Protein AF-A0A958FP09-F1 (afdb_monomer_lite)

Radius of gyration: 21.28 Å; chains: 1; bounding box: 42×75×64 Å

Sequence (179 aa):
MKLLILLLFVAACAKTEKPTDENIKPLRNPNPQPAVSALQKTVAAIDAQLGEYESVDGQFANGPQIIRFSAFFSGDSLKTIVENRKLAAGGTAEGQFYFANGEPVFFREVQHLGDGNGNKTQLSQQIFWGAGGNIISAERTVADEPEAISADESTAIKDRAALLYQTAFQQRMSNNRPR

Structure (mmCIF, N/CA/C/O backbone):
data_AF-A0A958FP09-F1
#
_entry.id   AF-A0A958FP09-F1
#
loop_
_atom_site.group_PDB
_atom_site.id
_atom_site.type_symbol
_atom_site.label_atom_id
_atom_site.label_alt_id
_atom_site.label_comp_id
_atom_site.label_asym_id
_atom_site.label_entity_id
_atom_site.label_seq_id
_atom_site.pdbx_PDB_ins_code
_atom_site.Cartn_x
_atom_site.Cartn_y
_atom_site.Cartn_z
_atom_site.occupancy
_atom_site.B_iso_or_equiv
_atom_site.auth_seq_id
_atom_site.auth_comp_id
_atom_site.auth_asym_id
_atom_site.auth_atom_id
_atom_site.pdbx_PDB_model_num
ATOM 1 N N . MET A 1 1 ? 6.927 -58.851 -13.842 1.00 33.44 1 MET A N 1
ATOM 2 C CA . MET A 1 1 ? 7.334 -58.568 -15.236 1.00 33.44 1 MET A CA 1
ATOM 3 C C . MET A 1 1 ? 6.996 -57.115 -15.528 1.00 33.44 1 MET A C 1
ATOM 5 O O . MET A 1 1 ? 5.904 -56.691 -15.180 1.00 33.44 1 MET A O 1
ATOM 9 N N . LYS A 1 2 ? 7.966 -56.353 -16.042 1.00 37.50 2 LYS A N 1
ATOM 10 C CA . LYS A 1 2 ? 7.877 -54.923 -16.375 1.00 37.50 2 LYS A CA 1
ATOM 11 C C . LYS A 1 2 ? 6.745 -54.652 -17.373 1.00 37.50 2 LYS A C 1
ATOM 13 O O . LYS A 1 2 ? 6.670 -55.363 -18.368 1.00 37.50 2 LYS A O 1
ATOM 18 N N . LEU A 1 3 ? 6.003 -53.560 -17.190 1.00 28.58 3 LEU A N 1
ATOM 19 C CA . LEU A 1 3 ? 5.568 -52.753 -18.328 1.00 28.58 3 LEU A CA 1
ATOM 20 C C . LEU A 1 3 ? 5.505 -51.274 -17.930 1.00 28.58 3 LEU A C 1
ATOM 22 O O . LEU A 1 3 ? 4.609 -50.812 -17.233 1.00 28.58 3 LEU A O 1
ATOM 26 N N . LEU A 1 4 ? 6.556 -50.579 -18.351 1.00 37.44 4 LEU A N 1
ATOM 27 C CA . LEU A 1 4 ? 6.721 -49.137 -18.376 1.00 37.44 4 LEU A CA 1
ATOM 28 C C . LEU A 1 4 ? 5.785 -48.596 -19.469 1.00 37.44 4 LEU A C 1
ATOM 30 O O . LEU A 1 4 ? 6.010 -48.893 -20.640 1.00 37.44 4 LEU A O 1
ATOM 34 N N . ILE A 1 5 ? 4.745 -47.840 -19.113 1.00 39.97 5 ILE A N 1
ATOM 35 C CA . ILE A 1 5 ? 3.949 -47.100 -20.101 1.00 39.97 5 ILE A CA 1
ATOM 36 C C . ILE A 1 5 ? 4.439 -45.656 -20.104 1.00 39.97 5 ILE A C 1
ATOM 38 O O . ILE A 1 5 ? 4.077 -44.827 -19.275 1.00 39.97 5 ILE A O 1
ATOM 42 N N . LEU A 1 6 ? 5.335 -45.426 -21.057 1.00 31.34 6 LEU A N 1
ATOM 43 C CA . LEU A 1 6 ? 5.708 -44.143 -21.618 1.00 31.34 6 LEU A CA 1
ATOM 44 C C . LEU A 1 6 ? 4.530 -43.659 -22.487 1.00 31.34 6 LEU A C 1
ATOM 46 O O . LEU A 1 6 ? 4.182 -44.325 -23.459 1.00 31.34 6 LEU A O 1
ATOM 50 N N . LEU A 1 7 ? 3.922 -42.521 -22.159 1.00 35.78 7 LEU A N 1
ATOM 51 C CA . LEU A 1 7 ? 2.992 -41.799 -23.040 1.00 35.78 7 LEU A CA 1
ATOM 52 C C . LEU A 1 7 ? 3.552 -40.379 -23.192 1.00 35.78 7 LEU A C 1
ATOM 54 O O . LEU A 1 7 ? 3.482 -39.578 -22.268 1.00 35.78 7 LEU A O 1
ATOM 58 N N . LEU A 1 8 ? 4.445 -40.174 -24.164 1.00 34.12 8 LEU A N 1
ATOM 59 C CA . LEU A 1 8 ? 4.158 -39.609 -25.493 1.00 34.12 8 LEU A CA 1
ATOM 60 C C . LEU A 1 8 ? 3.495 -38.227 -25.421 1.00 34.12 8 LEU A C 1
ATOM 62 O O . LEU A 1 8 ? 2.277 -38.084 -25.378 1.00 34.12 8 LEU A O 1
ATOM 66 N N . PHE A 1 9 ? 4.364 -37.214 -25.464 1.00 35.56 9 PHE A N 1
ATOM 67 C CA . PHE A 1 9 ? 4.052 -35.846 -25.854 1.00 35.56 9 PHE A CA 1
ATOM 68 C C . PHE A 1 9 ? 3.412 -35.844 -27.247 1.00 35.56 9 PHE A C 1
ATOM 70 O O . PHE A 1 9 ? 4.081 -36.123 -28.241 1.00 35.56 9 PHE A O 1
ATOM 77 N N . VAL A 1 10 ? 2.133 -35.482 -27.327 1.00 40.25 10 VAL A N 1
ATOM 78 C CA . VAL A 1 10 ? 1.546 -34.986 -28.572 1.00 40.25 10 VAL A CA 1
ATOM 79 C C . VAL A 1 10 ? 1.735 -33.476 -28.566 1.00 40.25 10 VAL A C 1
ATOM 81 O O . VAL A 1 10 ? 1.069 -32.750 -27.830 1.00 40.25 10 VAL A O 1
ATOM 84 N N . ALA A 1 11 ? 2.689 -33.015 -29.372 1.00 41.91 11 ALA A N 1
ATOM 85 C CA . ALA A 1 11 ? 2.845 -31.614 -29.718 1.00 41.91 11 ALA A CA 1
ATOM 86 C C . ALA A 1 11 ? 1.631 -31.181 -30.552 1.00 41.91 11 ALA A C 1
ATOM 88 O O . ALA A 1 11 ? 1.611 -31.313 -31.774 1.00 41.91 11 ALA A O 1
ATOM 89 N N . ALA A 1 12 ? 0.596 -30.680 -29.883 1.00 36.66 12 ALA A N 1
ATOM 90 C CA . ALA A 1 12 ? -0.420 -29.879 -30.535 1.00 36.66 12 ALA A CA 1
ATOM 91 C C . ALA A 1 12 ? 0.164 -28.475 -30.730 1.00 36.66 12 ALA A C 1
ATOM 93 O O . ALA A 1 12 ? 0.186 -27.660 -29.809 1.00 36.66 12 ALA A O 1
ATOM 94 N N . CYS A 1 13 ? 0.650 -28.193 -31.941 1.00 38.28 13 CYS A N 1
ATOM 95 C CA . CYS A 1 13 ? 0.778 -26.828 -32.438 1.00 38.28 13 CYS A CA 1
ATOM 96 C C . CYS A 1 13 ? -0.628 -26.221 -32.542 1.00 38.28 13 CYS A C 1
ATOM 98 O O . CYS A 1 13 ? -1.207 -26.136 -33.623 1.00 38.28 13 CYS A O 1
ATOM 100 N N . ALA A 1 14 ? -1.190 -25.807 -31.408 1.00 34.44 14 ALA A N 1
ATOM 101 C CA . ALA A 1 14 ? -2.240 -24.813 -31.406 1.00 34.44 14 ALA A CA 1
ATOM 102 C C . ALA A 1 14 ? -1.576 -23.503 -31.826 1.00 34.44 14 ALA A C 1
ATOM 104 O O . ALA A 1 14 ? -0.767 -22.919 -31.105 1.00 34.44 14 ALA A O 1
ATOM 105 N N . LYS A 1 15 ? -1.869 -23.089 -33.055 1.00 36.47 15 LYS A N 1
ATOM 106 C CA . LYS A 1 15 ? -1.642 -21.736 -33.537 1.00 36.47 15 LYS A CA 1
ATOM 107 C C . LYS A 1 15 ? -2.547 -20.840 -32.693 1.00 36.47 15 LYS A C 1
ATOM 109 O O . LYS A 1 15 ? -3.689 -20.599 -33.059 1.00 36.47 15 LYS A O 1
ATOM 114 N N . THR A 1 16 ? -2.074 -20.455 -31.511 1.00 35.53 16 THR A N 1
ATOM 115 C CA . THR A 1 16 ? -2.768 -19.501 -30.655 1.00 35.53 16 THR A CA 1
ATOM 116 C C . THR A 1 16 ? -2.695 -18.171 -31.378 1.00 35.53 16 THR A C 1
ATOM 118 O O . THR A 1 16 ? -1.647 -17.523 -31.424 1.00 35.53 16 THR A O 1
ATOM 121 N N . GLU A 1 17 ? -3.790 -17.817 -32.038 1.00 36.22 17 GLU A N 1
ATOM 122 C CA . GLU A 1 17 ? -4.039 -16.461 -32.489 1.00 36.22 17 GLU A CA 1
ATOM 123 C C . GLU A 1 17 ? -3.801 -15.552 -31.283 1.00 36.22 17 GLU A C 1
ATOM 125 O O . GLU A 1 17 ? -4.474 -15.663 -30.258 1.00 36.22 17 GLU A O 1
ATOM 130 N N . LYS A 1 18 ? -2.752 -14.727 -31.373 1.00 33.66 18 LYS A N 1
ATOM 131 C CA . LYS A 1 18 ? -2.524 -13.629 -30.438 1.00 33.66 18 LYS A CA 1
ATOM 132 C C . LYS A 1 18 ? -3.850 -12.868 -30.344 1.00 33.66 18 LYS A C 1
ATOM 134 O O . LYS A 1 18 ? -4.291 -12.378 -31.389 1.00 33.66 18 LYS A O 1
ATOM 139 N N . PRO A 1 19 ? -4.467 -12.738 -29.155 1.00 36.53 19 PRO A N 1
ATOM 140 C CA . PRO A 1 19 ? -5.485 -11.723 -28.985 1.00 36.53 19 PRO 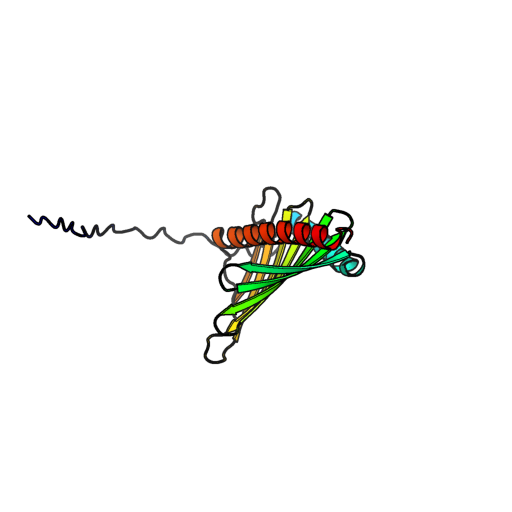A CA 1
ATOM 141 C C . PRO A 1 19 ? -4.819 -10.409 -29.371 1.00 36.53 19 PRO A C 1
ATOM 143 O O . PRO A 1 19 ? -3.736 -10.070 -28.889 1.00 36.53 19 PRO A O 1
ATOM 146 N N . THR A 1 20 ? -5.397 -9.770 -30.375 1.00 39.78 20 THR A N 1
ATOM 147 C CA . THR A 1 20 ? -4.915 -8.517 -30.924 1.00 39.78 20 THR A CA 1
ATOM 148 C C . THR A 1 20 ? -4.987 -7.503 -29.796 1.00 39.78 20 THR A C 1
ATOM 150 O O . THR A 1 20 ? -6.047 -7.290 -29.212 1.00 39.78 20 THR A O 1
ATOM 153 N N . ASP A 1 21 ? -3.823 -6.965 -29.455 1.00 44.72 21 ASP A N 1
ATOM 154 C CA . ASP A 1 21 ? -3.564 -6.000 -28.390 1.00 44.72 21 ASP A CA 1
ATOM 155 C C . ASP A 1 21 ? -4.118 -4.622 -28.800 1.00 44.72 21 ASP A C 1
ATOM 157 O O . ASP A 1 21 ? -3.404 -3.632 -28.946 1.00 44.72 21 ASP A O 1
ATOM 161 N N . GLU A 1 22 ? -5.412 -4.580 -29.110 1.00 36.88 22 GLU A N 1
ATOM 162 C CA . GLU A 1 22 ? -6.158 -3.352 -29.303 1.00 36.88 22 GLU A CA 1
ATOM 163 C C . GLU A 1 22 ? -6.832 -3.015 -27.972 1.00 36.88 22 GLU A C 1
ATOM 165 O O . GLU A 1 22 ? -7.713 -3.728 -27.497 1.00 36.88 22 GLU A O 1
ATOM 170 N N . ASN A 1 23 ? -6.459 -1.855 -27.426 1.00 41.28 23 ASN A N 1
ATOM 171 C CA . ASN A 1 23 ? -7.232 -1.067 -26.461 1.00 41.28 23 ASN A CA 1
ATOM 172 C C . ASN A 1 23 ? -6.941 -1.180 -24.949 1.00 41.28 23 ASN A C 1
ATOM 174 O O . ASN A 1 23 ? -7.832 -0.900 -24.149 1.00 41.28 23 ASN A O 1
ATOM 178 N N . ILE A 1 24 ? -5.690 -1.387 -24.516 1.00 46.06 24 ILE A N 1
ATOM 179 C CA . ILE A 1 24 ? -5.256 -0.827 -23.215 1.00 46.06 24 ILE A CA 1
ATOM 180 C C . ILE A 1 24 ? -4.598 0.530 -23.467 1.00 46.06 24 ILE A C 1
ATOM 182 O O . ILE A 1 24 ? -3.382 0.700 -23.443 1.00 46.06 24 ILE A O 1
ATOM 186 N N . LYS A 1 25 ? -5.433 1.528 -23.766 1.00 40.12 25 LYS A N 1
ATOM 187 C CA . LYS A 1 25 ? -5.001 2.927 -23.770 1.00 40.12 25 LYS A CA 1
ATOM 188 C C . LYS A 1 25 ? -4.663 3.295 -22.316 1.00 40.12 25 LYS A C 1
ATOM 190 O O . LYS A 1 25 ? -5.490 3.000 -21.449 1.00 40.12 25 LYS A O 1
ATOM 195 N N . PRO A 1 26 ? -3.510 3.924 -22.013 1.00 43.94 26 PRO A N 1
ATOM 196 C CA . PRO A 1 26 ? -3.253 4.410 -20.663 1.00 43.94 26 PRO A CA 1
ATOM 197 C C . PRO A 1 26 ? -4.443 5.269 -20.230 1.00 43.94 26 PRO A C 1
ATOM 199 O O . PRO A 1 26 ? -4.874 6.148 -20.983 1.00 43.94 26 PRO A O 1
ATOM 202 N N . LEU A 1 27 ? -4.996 4.994 -19.043 1.00 48.31 27 LEU A N 1
ATOM 203 C CA . LEU A 1 27 ? -6.089 5.749 -18.418 1.00 48.31 27 LEU A CA 1
ATOM 204 C C . LEU A 1 27 ? -5.592 7.139 -17.979 1.00 48.31 27 LEU A C 1
ATOM 206 O O . LEU A 1 27 ? -5.775 7.564 -16.847 1.00 48.31 27 LEU A O 1
ATOM 210 N N . ARG A 1 28 ? -4.944 7.874 -18.883 1.00 43.31 28 ARG A N 1
ATOM 211 C CA . ARG A 1 28 ? -4.527 9.253 -18.680 1.00 43.31 28 ARG A CA 1
ATOM 212 C C . ARG A 1 28 ? -5.729 10.130 -19.005 1.00 43.31 28 ARG A C 1
ATOM 214 O O . ARG A 1 28 ? -5.888 10.590 -20.133 1.00 43.31 28 ARG A O 1
ATOM 221 N N . ASN A 1 29 ? -6.630 10.292 -18.041 1.00 46.25 29 ASN A N 1
ATOM 222 C CA . ASN A 1 29 ? -7.725 11.246 -18.162 1.00 46.25 29 ASN A CA 1
ATOM 223 C C . ASN A 1 29 ? -7.253 12.599 -17.596 1.00 46.25 29 ASN A C 1
ATOM 225 O O . ASN A 1 29 ? -7.112 12.717 -16.381 1.00 46.25 29 ASN A O 1
ATOM 229 N N . PRO A 1 30 ? -6.981 13.620 -18.435 1.00 42.97 30 PRO A N 1
ATOM 230 C CA . PRO A 1 30 ? -6.408 14.897 -17.993 1.00 42.97 30 PRO A CA 1
ATOM 231 C C . PRO A 1 30 ? -7.373 15.754 -17.159 1.00 42.97 30 PRO A C 1
ATOM 233 O O . PRO A 1 30 ? -6.984 16.813 -16.675 1.00 42.97 30 PRO A O 1
ATOM 236 N N . ASN A 1 31 ? -8.625 15.319 -16.990 1.00 46.06 31 ASN A N 1
ATOM 237 C CA . ASN A 1 31 ? -9.595 15.954 -16.115 1.00 46.06 31 ASN A CA 1
ATOM 238 C C . ASN A 1 31 ? -9.929 14.974 -14.980 1.00 46.06 31 ASN A C 1
ATOM 240 O O . ASN A 1 31 ? -10.479 13.904 -15.274 1.00 46.06 31 ASN A O 1
ATOM 244 N N . PRO A 1 32 ? -9.603 15.272 -13.708 1.00 54.50 32 PRO A N 1
ATOM 245 C CA . PRO A 1 32 ? -9.948 14.374 -12.622 1.00 54.50 32 PRO A CA 1
ATOM 246 C C . PRO A 1 32 ? -11.471 14.274 -12.577 1.00 54.50 32 PRO A C 1
ATOM 248 O O . PRO A 1 32 ? -12.179 15.250 -12.327 1.00 54.50 32 PRO A O 1
ATOM 251 N N . GLN A 1 33 ? -11.991 13.085 -12.883 1.00 67.19 33 GLN A N 1
ATOM 252 C CA . GLN A 1 33 ? -13.411 12.801 -12.726 1.00 67.19 33 GLN A CA 1
ATOM 253 C C . GLN A 1 33 ? -13.818 13.193 -11.293 1.00 67.19 33 GLN A C 1
ATOM 255 O O . GLN A 1 33 ? -13.023 12.979 -10.375 1.00 67.19 33 GLN A O 1
ATOM 260 N N . PRO A 1 34 ? -15.032 13.725 -11.054 1.00 75.56 34 PRO A N 1
ATOM 261 C CA . PRO A 1 34 ? -15.446 14.191 -9.726 1.00 75.56 34 PRO A CA 1
ATOM 262 C C . PRO A 1 34 ? -15.183 13.186 -8.590 1.00 75.56 34 PRO A C 1
ATOM 264 O O . PRO A 1 34 ? -14.848 13.584 -7.475 1.00 75.56 34 PRO A O 1
ATOM 267 N N . ALA A 1 35 ? -15.265 11.884 -8.889 1.00 80.94 35 ALA A N 1
ATOM 268 C CA . ALA A 1 35 ? -14.913 10.801 -7.973 1.00 80.94 35 ALA A CA 1
ATOM 269 C C . ALA A 1 35 ? -13.428 10.807 -7.555 1.00 80.94 35 ALA A C 1
ATOM 271 O O . ALA A 1 35 ? -13.133 10.688 -6.369 1.00 80.94 35 ALA A O 1
ATOM 272 N N . VAL A 1 36 ? -12.495 11.004 -8.493 1.00 86.12 36 VAL A N 1
ATOM 273 C CA . VAL A 1 36 ? -11.052 11.099 -8.205 1.00 86.12 36 VAL A CA 1
ATOM 274 C C . VAL A 1 36 ? -10.767 12.322 -7.337 1.00 86.12 36 VAL A C 1
ATOM 276 O O . VAL A 1 36 ? -10.089 12.198 -6.322 1.00 86.12 36 VAL A O 1
ATOM 279 N N . SER A 1 37 ? -11.342 13.486 -7.659 1.00 87.19 37 SER A N 1
ATOM 280 C CA . SER A 1 37 ? -11.161 14.697 -6.842 1.00 87.19 37 SER A CA 1
ATOM 281 C C . SER A 1 37 ? -11.706 14.550 -5.421 1.00 87.19 37 SER A C 1
ATOM 283 O O . SER A 1 37 ? -11.122 15.085 -4.479 1.00 87.19 37 SER A O 1
ATOM 285 N N . ALA A 1 38 ? -12.818 13.833 -5.239 1.00 87.69 38 ALA A N 1
ATOM 286 C CA . ALA A 1 38 ? -13.345 13.537 -3.910 1.00 87.69 38 ALA A CA 1
ATOM 287 C C . ALA A 1 38 ? -12.383 12.639 -3.113 1.00 87.69 38 ALA A C 1
ATOM 289 O O . ALA A 1 38 ? -12.051 12.971 -1.976 1.00 87.69 38 ALA A O 1
ATOM 290 N N . LEU A 1 39 ? -11.869 11.565 -3.723 1.00 90.69 39 LEU A N 1
ATOM 291 C CA . LEU A 1 39 ? -10.901 10.674 -3.076 1.00 90.69 39 LEU A CA 1
ATOM 292 C C . LEU A 1 39 ? -9.575 11.373 -2.769 1.00 90.69 39 LEU A C 1
ATOM 294 O O . LEU A 1 39 ? -9.021 11.171 -1.695 1.00 90.69 39 LEU A O 1
ATOM 298 N N . GLN A 1 40 ? -9.093 12.249 -3.651 1.00 92.62 40 GLN A N 1
ATOM 299 C CA . GLN A 1 40 ? -7.904 13.069 -3.397 1.00 92.62 40 GLN A CA 1
ATOM 300 C C . GLN A 1 40 ? -8.072 13.947 -2.152 1.00 92.62 40 GLN A C 1
ATOM 302 O O . GLN A 1 40 ? -7.149 14.049 -1.346 1.00 92.62 40 GLN A O 1
ATOM 307 N N . LYS A 1 41 ? -9.256 14.540 -1.944 1.00 91.06 41 LYS A N 1
ATOM 308 C CA . LYS A 1 41 ? -9.555 15.291 -0.714 1.00 91.06 41 LYS A CA 1
ATOM 309 C C . LYS A 1 41 ? -9.564 14.388 0.518 1.00 91.06 41 LYS A C 1
ATOM 311 O O . LYS A 1 41 ? -9.051 14.794 1.555 1.00 91.06 41 LYS A O 1
ATOM 316 N N . THR A 1 42 ? -10.108 13.173 0.413 1.00 91.19 42 THR A N 1
ATOM 317 C CA . THR A 1 42 ? -10.062 12.180 1.499 1.00 91.19 42 THR A CA 1
ATOM 318 C C . THR A 1 42 ? -8.623 11.802 1.852 1.00 91.19 42 THR A C 1
ATOM 320 O O . THR A 1 42 ? -8.268 11.819 3.025 1.00 91.19 42 THR A O 1
ATOM 323 N N . VAL A 1 43 ? -7.786 11.519 0.851 1.00 94.44 43 VAL A N 1
ATOM 324 C CA . VAL A 1 43 ? -6.359 11.203 1.026 1.00 94.44 43 VAL A CA 1
ATOM 325 C C . VAL A 1 43 ? -5.622 12.365 1.693 1.00 94.44 43 VAL A C 1
ATOM 327 O O . VAL A 1 43 ? -4.938 12.159 2.689 1.00 94.44 43 VAL A O 1
ATOM 330 N N . ALA A 1 44 ? -5.823 13.595 1.211 1.00 94.62 44 ALA A N 1
ATOM 331 C CA . ALA A 1 44 ? -5.200 14.784 1.789 1.00 94.62 44 ALA A CA 1
ATOM 332 C C . ALA A 1 44 ? -5.632 15.032 3.246 1.00 94.62 44 ALA A C 1
ATOM 334 O O . ALA A 1 44 ? -4.812 15.424 4.071 1.00 94.62 44 ALA A O 1
ATOM 335 N N . ALA A 1 45 ? -6.903 14.784 3.579 1.00 94.31 45 ALA A N 1
ATOM 336 C CA . ALA A 1 45 ? -7.395 14.889 4.951 1.00 94.31 45 ALA A CA 1
ATOM 337 C C . ALA A 1 45 ? -6.766 13.831 5.876 1.00 94.31 45 ALA A C 1
ATOM 339 O O . ALA A 1 45 ? -6.390 14.162 6.997 1.00 94.31 45 ALA A O 1
ATOM 340 N N . ILE A 1 46 ? -6.609 12.589 5.397 1.00 95.69 46 ILE A N 1
ATOM 341 C CA . ILE A 1 46 ? -5.910 11.519 6.128 1.00 95.69 46 ILE A CA 1
ATOM 342 C C . ILE A 1 46 ? -4.448 11.911 6.379 1.00 95.69 46 ILE A C 1
ATOM 344 O O . ILE A 1 46 ? -3.983 11.818 7.512 1.00 95.69 46 ILE A O 1
ATOM 348 N N . ASP A 1 47 ? -3.740 12.388 5.351 1.00 95.81 47 ASP A N 1
ATOM 349 C CA . ASP A 1 47 ? -2.333 12.796 5.468 1.00 95.81 47 ASP A CA 1
ATOM 350 C C . ASP A 1 47 ? -2.155 13.966 6.453 1.00 95.81 47 ASP A C 1
ATOM 352 O O . ASP A 1 47 ? -1.229 13.958 7.263 1.00 95.81 47 ASP A O 1
ATOM 356 N N . ALA A 1 48 ? -3.068 14.943 6.445 1.00 95.75 48 ALA A N 1
ATOM 357 C CA . ALA A 1 48 ? -3.019 16.091 7.353 1.00 95.75 48 ALA A CA 1
ATOM 358 C C . ALA A 1 48 ? -3.209 15.718 8.836 1.00 95.75 48 ALA A C 1
ATOM 360 O O . ALA A 1 48 ? -2.764 16.456 9.712 1.00 95.75 48 ALA A O 1
ATOM 361 N N . GLN A 1 49 ? -3.860 14.588 9.117 1.00 95.00 49 GLN A N 1
ATOM 362 C CA . GLN A 1 49 ? -4.179 14.120 10.470 1.00 95.00 49 GLN A CA 1
ATOM 363 C C . GLN A 1 49 ? -3.313 12.940 10.923 1.00 95.00 49 GLN A C 1
ATOM 365 O O . GLN A 1 49 ? -3.551 12.380 11.990 1.00 95.00 49 GLN A O 1
ATOM 370 N N . LEU A 1 50 ? -2.298 12.549 10.144 1.00 91.25 50 LEU A N 1
ATOM 371 C CA . LEU A 1 50 ? -1.532 11.326 10.396 1.00 91.25 50 LEU A CA 1
ATOM 372 C C . LEU A 1 50 ? -0.905 11.283 11.802 1.00 91.25 50 LEU A C 1
ATOM 374 O O . LEU A 1 50 ? -0.861 10.226 12.423 1.00 91.25 50 LEU A O 1
ATOM 378 N N . GLY A 1 51 ? -0.465 12.437 12.317 1.00 91.94 51 GLY A N 1
ATOM 379 C CA . GLY A 1 51 ? 0.111 12.569 13.660 1.00 91.94 51 GLY A CA 1
ATOM 380 C C . GLY A 1 51 ? -0.892 12.435 14.814 1.00 91.94 51 GLY A C 1
ATOM 381 O O . GLY A 1 51 ? -0.474 12.295 15.959 1.00 91.94 51 GLY A O 1
ATOM 382 N N . GLU A 1 52 ? -2.195 12.471 14.531 1.00 95.31 52 GLU A N 1
ATOM 383 C CA . GLU A 1 52 ? -3.267 12.278 15.518 1.00 95.31 52 GLU A CA 1
ATOM 384 C C . GLU A 1 52 ? -3.726 10.815 15.598 1.00 95.31 52 GLU A C 1
ATOM 386 O O . GLU A 1 52 ? -4.482 10.442 16.496 1.00 95.31 52 GLU A O 1
ATOM 391 N N . TYR A 1 53 ? -3.306 9.981 14.645 1.00 96.81 53 TYR A N 1
ATOM 392 C CA . TYR A 1 53 ? -3.723 8.589 14.557 1.00 96.81 53 TYR A CA 1
ATOM 393 C C . TYR A 1 53 ? -2.856 7.683 15.430 1.00 96.81 53 TYR A C 1
ATOM 395 O O . TYR A 1 53 ? -1.647 7.867 15.573 1.00 96.81 53 TYR A O 1
ATOM 403 N N . GLU A 1 54 ? -3.483 6.651 15.987 1.00 96.69 54 GLU A N 1
ATOM 404 C CA . GLU A 1 54 ? -2.772 5.568 16.658 1.00 96.69 54 GLU A CA 1
ATOM 405 C C . GLU A 1 54 ? -1.963 4.797 15.612 1.00 96.69 54 GLU A C 1
ATOM 407 O O . GLU A 1 54 ? -2.524 4.318 14.624 1.00 96.69 54 GLU A O 1
ATOM 412 N N . SER A 1 55 ? -0.655 4.664 15.829 1.00 96.69 55 SER A N 1
ATOM 413 C CA . SER A 1 55 ? 0.218 3.881 14.956 1.00 96.69 55 SER A CA 1
ATOM 414 C C . SER A 1 55 ? 0.454 2.481 15.516 1.00 96.69 55 SER A C 1
ATOM 416 O O . SER A 1 55 ? 0.653 2.282 16.715 1.00 96.69 55 SER A O 1
ATOM 418 N N . VAL A 1 56 ? 0.432 1.497 14.622 1.00 96.56 56 VAL A N 1
ATOM 419 C CA . VAL A 1 56 ? 0.718 0.095 14.913 1.00 96.56 56 VAL A CA 1
ATOM 420 C C . VAL A 1 56 ? 1.736 -0.398 13.901 1.00 96.56 56 VAL A C 1
ATOM 422 O O . VAL A 1 56 ? 1.427 -0.548 12.717 1.00 96.56 56 VAL A O 1
ATOM 425 N N . ASP A 1 57 ? 2.940 -0.681 14.379 1.00 96.50 57 ASP A N 1
ATOM 426 C CA . ASP A 1 57 ? 3.980 -1.294 13.565 1.00 96.50 57 ASP A CA 1
ATOM 427 C C . ASP A 1 57 ? 3.830 -2.812 13.546 1.00 96.50 57 ASP A C 1
ATOM 429 O O . ASP A 1 57 ? 3.517 -3.446 14.559 1.00 96.50 57 ASP A O 1
ATOM 433 N N . GLY A 1 58 ? 4.092 -3.404 12.387 1.00 95.06 58 GLY A N 1
ATOM 434 C CA . GLY A 1 58 ? 4.034 -4.841 12.200 1.00 95.06 58 GLY A CA 1
ATOM 435 C C . GLY A 1 58 ? 4.947 -5.327 11.087 1.00 95.06 58 GLY A C 1
ATOM 436 O O . GLY A 1 58 ? 5.527 -4.566 10.308 1.00 95.06 58 GLY A O 1
ATOM 437 N N . GLN A 1 59 ? 5.086 -6.645 11.017 1.00 94.75 59 GLN A N 1
ATOM 438 C CA . GLN A 1 59 ? 5.761 -7.305 9.914 1.00 94.75 59 GLN A CA 1
ATOM 439 C C . GLN A 1 59 ? 5.177 -8.693 9.684 1.00 94.75 59 GLN A C 1
ATOM 441 O O . GLN A 1 59 ? 4.757 -9.362 10.627 1.00 94.75 59 GLN A O 1
ATOM 446 N N . PHE A 1 60 ? 5.206 -9.151 8.440 1.00 90.50 60 PHE A N 1
ATOM 447 C CA . PHE A 1 60 ? 4.855 -10.523 8.090 1.00 90.50 60 PHE A CA 1
ATOM 448 C C . PHE A 1 60 ? 5.722 -11.023 6.935 1.00 90.50 60 PHE A C 1
ATOM 450 O O . PHE A 1 60 ? 6.327 -10.244 6.192 1.00 90.50 60 PHE A O 1
ATOM 457 N N . ALA A 1 61 ? 5.808 -12.344 6.811 1.00 88.88 61 ALA A N 1
ATOM 458 C CA . ALA A 1 61 ? 6.480 -12.988 5.695 1.00 88.88 61 ALA A CA 1
ATOM 459 C C . ALA A 1 61 ? 5.489 -13.216 4.547 1.00 88.88 61 ALA A C 1
ATOM 461 O O . ALA A 1 61 ? 4.400 -13.747 4.760 1.00 88.88 61 ALA A O 1
ATOM 462 N N . ASN A 1 62 ? 5.889 -12.855 3.332 1.00 81.38 62 ASN A N 1
ATOM 463 C CA . ASN A 1 62 ? 5.204 -13.198 2.093 1.00 81.38 62 ASN A CA 1
ATOM 464 C C . ASN A 1 62 ? 6.184 -13.974 1.203 1.00 81.38 62 ASN A C 1
ATOM 466 O O . ASN A 1 62 ? 7.032 -13.396 0.517 1.00 81.38 62 ASN A O 1
ATOM 470 N N . GLY A 1 63 ? 6.143 -15.304 1.308 1.00 84.75 63 GLY A N 1
ATOM 471 C CA . GLY A 1 63 ? 7.180 -16.169 0.747 1.00 84.75 63 GLY A CA 1
ATOM 472 C C . GLY A 1 63 ? 8.562 -15.839 1.341 1.00 84.75 63 GLY A C 1
ATOM 473 O O . GLY A 1 63 ? 8.691 -15.780 2.564 1.00 84.75 63 GLY A O 1
ATOM 474 N N . PRO A 1 64 ? 9.605 -15.610 0.519 1.00 83.44 64 PRO A N 1
ATOM 475 C CA . PRO A 1 64 ? 10.941 -15.261 1.008 1.00 83.44 64 PRO A CA 1
ATOM 476 C C . PRO A 1 64 ? 11.078 -13.786 1.428 1.00 83.44 64 PRO A C 1
ATOM 478 O O . PRO A 1 64 ? 12.129 -13.389 1.933 1.00 83.44 64 PRO A O 1
ATOM 481 N N . GLN A 1 65 ? 10.061 -12.952 1.190 1.00 84.62 65 GLN A N 1
ATOM 482 C CA . GLN A 1 65 ? 10.111 -11.523 1.489 1.00 84.62 65 GLN A CA 1
ATOM 483 C C . GLN A 1 65 ? 9.536 -11.232 2.875 1.00 84.62 65 GLN A C 1
ATOM 485 O O . GLN A 1 65 ? 8.494 -11.758 3.253 1.00 84.62 65 GLN A O 1
ATOM 490 N N . ILE A 1 66 ? 10.193 -10.337 3.615 1.00 89.38 66 ILE A N 1
ATOM 491 C CA . ILE A 1 66 ? 9.640 -9.748 4.839 1.00 89.38 66 ILE A CA 1
ATOM 492 C C . ILE A 1 66 ? 9.078 -8.379 4.477 1.00 89.38 66 ILE A C 1
ATOM 494 O O . ILE A 1 66 ? 9.822 -7.507 4.019 1.00 89.38 66 ILE A O 1
ATOM 498 N N . ILE A 1 67 ? 7.786 -8.199 4.725 1.00 92.25 67 ILE A N 1
ATOM 499 C CA . ILE A 1 67 ? 7.087 -6.927 4.579 1.00 92.25 67 ILE A CA 1
ATOM 500 C C . ILE A 1 67 ? 7.001 -6.299 5.963 1.00 92.25 67 ILE A C 1
ATOM 502 O O . ILE A 1 67 ? 6.532 -6.937 6.905 1.00 92.25 67 ILE A O 1
ATOM 506 N N . ARG A 1 68 ? 7.485 -5.063 6.088 1.00 96.50 68 ARG A N 1
ATOM 507 C CA . ARG A 1 68 ? 7.318 -4.237 7.290 1.00 96.50 68 ARG A CA 1
ATOM 508 C C . ARG A 1 68 ? 6.289 -3.170 6.997 1.00 96.50 68 ARG A C 1
ATOM 510 O O . ARG A 1 68 ? 6.286 -2.641 5.889 1.00 96.50 68 ARG A O 1
ATOM 517 N N . PHE A 1 69 ? 5.455 -2.843 7.968 1.00 98.00 69 PHE A N 1
ATOM 518 C CA . PHE A 1 69 ? 4.451 -1.811 7.788 1.00 98.00 69 PHE A CA 1
ATOM 519 C C . PHE A 1 69 ? 4.197 -1.023 9.071 1.00 98.00 69 PHE A C 1
ATOM 521 O O . PHE A 1 69 ? 4.401 -1.534 10.171 1.00 98.00 69 PHE A O 1
ATOM 528 N N . SER A 1 70 ? 3.687 0.191 8.888 1.00 97.94 70 SER A N 1
ATOM 529 C CA . SER A 1 70 ? 3.097 1.034 9.922 1.00 97.94 70 SER A CA 1
ATOM 530 C C . SER A 1 70 ? 1.651 1.317 9.527 1.00 97.94 70 SER A C 1
ATOM 532 O O . SER A 1 70 ? 1.380 1.847 8.446 1.00 97.94 70 SER A O 1
ATOM 534 N N . ALA A 1 71 ? 0.711 0.916 10.375 1.00 98.19 71 ALA A N 1
ATOM 535 C CA . ALA A 1 71 ? -0.720 1.103 10.177 1.00 98.19 71 ALA A CA 1
ATOM 536 C C . ALA A 1 71 ? -1.244 2.216 11.087 1.00 98.19 71 ALA A C 1
ATOM 538 O O . ALA A 1 71 ? -0.899 2.253 12.263 1.00 98.19 71 ALA A O 1
ATOM 539 N N . PHE A 1 72 ? -2.093 3.095 10.557 1.00 98.25 72 PHE A N 1
ATOM 540 C CA . PHE A 1 72 ? -2.582 4.281 11.260 1.00 98.25 72 PHE A CA 1
ATOM 541 C C . PHE A 1 72 ? -4.099 4.225 11.436 1.00 98.25 72 PHE A C 1
ATOM 543 O O . PHE A 1 72 ? -4.854 4.177 10.457 1.00 98.25 72 PHE A O 1
ATOM 550 N N . PHE A 1 73 ? -4.545 4.242 12.690 1.00 97.88 73 PHE A N 1
ATOM 551 C CA . PHE A 1 73 ? -5.935 4.081 13.094 1.00 97.88 73 PHE A CA 1
ATOM 552 C C . PHE A 1 73 ? -6.512 5.370 13.679 1.00 97.88 73 PHE A C 1
ATOM 554 O O . PHE A 1 73 ? -5.893 6.053 14.490 1.00 97.88 73 PHE A O 1
ATOM 561 N N . SER A 1 74 ? -7.761 5.654 13.322 1.00 96.50 74 SER A N 1
ATOM 562 C CA . SER A 1 74 ? -8.600 6.648 13.988 1.00 96.50 74 SER A CA 1
ATOM 563 C C . SER A 1 74 ? -9.772 5.907 14.630 1.00 96.50 74 SER A C 1
ATOM 565 O O . SER A 1 74 ? -10.672 5.426 13.932 1.00 96.50 74 SER A O 1
ATOM 567 N N . GLY A 1 75 ? -9.718 5.729 15.954 1.00 94.12 75 GLY A N 1
ATOM 568 C CA . GLY A 1 75 ? -10.625 4.825 16.669 1.00 94.12 75 GLY A CA 1
ATOM 569 C C . GLY A 1 75 ? -10.482 3.387 16.162 1.00 94.12 75 GLY A C 1
ATOM 570 O O . GLY A 1 75 ? -9.374 2.864 16.084 1.00 94.12 75 GLY A O 1
ATOM 571 N N . ASP A 1 76 ? -11.582 2.752 15.765 1.00 94.12 76 ASP A N 1
ATOM 572 C CA . ASP A 1 76 ? -11.577 1.394 15.188 1.00 94.12 76 ASP A CA 1
ATOM 573 C C . ASP A 1 76 ? -11.357 1.370 13.669 1.00 94.12 76 ASP A C 1
ATOM 575 O O . ASP A 1 76 ? -11.268 0.308 13.057 1.00 94.12 76 ASP A O 1
ATOM 579 N N . SER A 1 77 ? -11.251 2.540 13.038 1.00 95.88 77 SER A N 1
ATOM 580 C CA . SER A 1 77 ? -11.083 2.648 11.591 1.00 95.88 77 SER A CA 1
ATOM 581 C C . SER A 1 77 ? -9.612 2.741 11.208 1.00 95.88 77 SER A C 1
ATOM 583 O O . SER A 1 77 ? -8.954 3.738 11.505 1.00 95.88 77 SER A O 1
ATOM 585 N N . LEU A 1 78 ? -9.122 1.754 10.460 1.00 97.88 78 LEU A N 1
ATOM 586 C CA . LEU A 1 78 ? -7.847 1.853 9.752 1.00 97.88 78 LEU A CA 1
ATOM 587 C C . LEU A 1 78 ? -7.955 2.903 8.634 1.00 97.88 78 LEU A C 1
ATOM 589 O O . LEU A 1 78 ? -8.884 2.845 7.826 1.00 97.88 78 LEU A O 1
ATOM 593 N N . LYS A 1 79 ? -7.034 3.872 8.610 1.00 98.12 79 LYS A N 1
ATOM 594 C CA . LYS A 1 79 ? -7.030 4.990 7.650 1.00 98.12 79 LYS A CA 1
ATOM 595 C C . LYS A 1 79 ? -5.972 4.834 6.574 1.00 98.12 79 LYS A C 1
ATOM 597 O O . LYS A 1 79 ? -6.270 5.019 5.398 1.00 98.12 79 LYS A O 1
ATOM 602 N N . THR A 1 80 ? -4.755 4.472 6.962 1.00 98.44 80 THR A N 1
ATOM 603 C CA . THR A 1 80 ? -3.661 4.262 6.013 1.00 98.44 80 THR A CA 1
ATOM 604 C C . THR A 1 80 ? -2.678 3.219 6.524 1.00 98.44 80 THR A C 1
ATOM 606 O O . THR A 1 80 ? -2.523 3.038 7.731 1.00 98.44 80 THR A O 1
ATOM 609 N N . ILE A 1 81 ? -2.007 2.540 5.599 1.00 98.56 81 ILE A N 1
ATOM 610 C CA . ILE A 1 81 ? -0.871 1.659 5.870 1.00 98.56 81 ILE A CA 1
ATOM 611 C C . ILE A 1 81 ? 0.288 2.109 4.995 1.00 98.56 81 ILE A C 1
ATOM 613 O O . ILE A 1 81 ? 0.121 2.210 3.783 1.00 98.56 81 ILE A O 1
ATOM 617 N N . VAL A 1 82 ? 1.449 2.337 5.602 1.00 98.12 82 VAL A N 1
ATOM 618 C CA . VAL A 1 82 ? 2.724 2.512 4.900 1.00 98.12 82 VAL A CA 1
ATOM 619 C C . VAL A 1 82 ? 3.478 1.194 4.989 1.00 98.12 82 VAL A C 1
ATOM 621 O O . VAL A 1 82 ? 3.724 0.705 6.088 1.00 98.12 82 VAL A O 1
ATOM 624 N N . GLU A 1 83 ? 3.837 0.606 3.856 1.00 97.00 83 GLU A N 1
ATOM 625 C CA . GLU A 1 83 ? 4.639 -0.609 3.778 1.00 97.00 83 GLU A CA 1
ATOM 626 C C . GLU A 1 83 ? 6.016 -0.349 3.169 1.00 97.00 83 GLU A C 1
ATOM 628 O O . GLU A 1 83 ? 6.187 0.455 2.258 1.00 97.00 83 GLU A O 1
ATOM 633 N N . ASN A 1 84 ? 6.999 -1.097 3.657 1.00 96.12 84 ASN A N 1
ATOM 634 C CA . ASN A 1 84 ? 8.370 -1.092 3.183 1.00 96.12 84 ASN A CA 1
ATOM 635 C C . ASN A 1 84 ? 8.785 -2.517 2.825 1.00 96.12 84 ASN A C 1
ATOM 637 O O . ASN A 1 84 ? 8.724 -3.434 3.657 1.00 96.12 84 ASN A O 1
ATOM 641 N N . ARG A 1 85 ? 9.242 -2.707 1.586 1.00 93.06 85 ARG A N 1
ATOM 642 C CA . ARG A 1 85 ? 9.620 -4.016 1.043 1.00 93.06 85 ARG A CA 1
ATOM 643 C C . ARG A 1 85 ? 11.025 -3.980 0.462 1.00 93.06 85 ARG A C 1
ATOM 645 O O . ARG A 1 85 ? 11.431 -3.018 -0.187 1.00 93.06 85 ARG A O 1
ATOM 652 N N . LYS A 1 86 ? 11.761 -5.072 0.667 1.00 91.19 86 LYS A N 1
ATOM 653 C CA . LYS A 1 86 ? 12.992 -5.351 -0.078 1.00 91.19 86 LYS A CA 1
ATOM 654 C C . LYS A 1 86 ? 12.635 -6.149 -1.323 1.00 91.19 86 LYS A C 1
ATOM 656 O O . LYS A 1 86 ? 11.949 -7.164 -1.227 1.00 91.19 86 LYS A O 1
ATOM 661 N N . LEU A 1 87 ? 13.112 -5.686 -2.467 1.00 88.25 87 LEU A N 1
ATOM 662 C CA . LEU A 1 87 ? 12.938 -6.339 -3.755 1.00 88.25 87 LEU A CA 1
ATOM 663 C C . LEU A 1 87 ? 14.186 -7.162 -4.100 1.00 88.25 87 LEU A C 1
ATOM 665 O O . LEU A 1 87 ? 15.216 -7.099 -3.421 1.00 88.25 87 LEU A O 1
ATOM 669 N N . ALA A 1 88 ? 14.090 -7.951 -5.169 1.00 84.88 88 ALA A N 1
ATOM 670 C CA . ALA A 1 88 ? 15.240 -8.660 -5.717 1.00 84.88 88 ALA A CA 1
ATOM 671 C C . ALA A 1 88 ? 16.353 -7.682 -6.144 1.00 84.88 88 ALA A C 1
ATOM 673 O O . ALA A 1 88 ? 16.117 -6.485 -6.314 1.00 84.88 88 ALA A O 1
ATOM 674 N N . ALA A 1 89 ? 17.577 -8.201 -6.291 1.00 86.50 89 ALA A N 1
ATOM 675 C CA . ALA A 1 89 ? 18.741 -7.439 -6.757 1.00 86.50 89 ALA A CA 1
ATOM 676 C C . ALA A 1 89 ? 19.027 -6.139 -5.965 1.00 86.50 89 ALA A C 1
ATOM 678 O O . ALA A 1 89 ? 19.578 -5.178 -6.494 1.00 86.50 89 ALA A O 1
ATOM 679 N N . GLY A 1 90 ? 18.661 -6.112 -4.677 1.00 83.38 90 GLY A N 1
ATOM 680 C CA . GLY A 1 90 ? 18.904 -4.970 -3.791 1.00 83.38 90 GLY A CA 1
ATOM 681 C C . GLY A 1 90 ? 17.930 -3.803 -3.964 1.00 83.38 90 GLY A C 1
ATOM 682 O O . GLY A 1 90 ? 18.192 -2.725 -3.432 1.00 83.38 90 GLY A O 1
ATOM 683 N N . GLY A 1 91 ? 16.824 -3.998 -4.687 1.00 90.38 91 GLY A N 1
ATOM 684 C CA . GLY A 1 91 ? 15.789 -2.981 -4.821 1.00 90.38 91 GLY A CA 1
ATOM 685 C C . GLY A 1 91 ? 14.966 -2.769 -3.547 1.00 90.38 91 GLY A C 1
ATOM 686 O O . GLY A 1 91 ? 14.978 -3.584 -2.618 1.00 90.38 91 GLY A O 1
ATOM 687 N N . THR A 1 92 ? 14.209 -1.679 -3.512 1.00 93.06 92 THR A N 1
ATOM 688 C CA . THR A 1 92 ? 13.294 -1.338 -2.414 1.00 93.06 92 THR A CA 1
ATOM 689 C C . THR A 1 92 ? 11.969 -0.834 -2.963 1.00 93.06 92 THR A C 1
ATOM 691 O O . THR A 1 92 ? 11.935 -0.249 -4.041 1.00 93.06 92 THR A O 1
ATOM 694 N N . ALA A 1 93 ? 10.890 -1.034 -2.217 1.00 95.19 93 ALA A N 1
ATOM 695 C CA . ALA A 1 93 ? 9.596 -0.427 -2.492 1.00 95.19 93 ALA A CA 1
ATOM 696 C C . ALA A 1 93 ? 9.023 0.180 -1.215 1.00 95.19 93 ALA A C 1
ATOM 698 O O . ALA A 1 93 ? 9.031 -0.478 -0.171 1.00 95.19 93 ALA A O 1
ATOM 699 N N . GLU A 1 94 ? 8.502 1.394 -1.334 1.00 97.50 94 GLU A N 1
ATOM 700 C CA . GLU A 1 94 ? 7.658 2.034 -0.331 1.00 97.50 94 GLU A CA 1
ATOM 701 C C . GLU A 1 94 ? 6.263 2.196 -0.932 1.00 97.50 94 GLU A C 1
ATOM 703 O O . GLU A 1 94 ? 6.093 2.866 -1.952 1.00 97.50 94 GLU A O 1
ATOM 708 N N . GLY A 1 95 ? 5.281 1.533 -0.329 1.00 97.88 95 GLY A N 1
ATOM 709 C CA . GLY A 1 95 ? 3.885 1.570 -0.747 1.00 97.88 95 GLY A CA 1
ATOM 710 C C . GLY A 1 95 ? 3.020 2.187 0.340 1.00 97.88 95 GLY A C 1
ATOM 711 O O . GLY A 1 95 ? 3.261 1.972 1.523 1.00 97.88 95 GLY A O 1
ATOM 712 N N . GLN A 1 96 ? 1.983 2.921 -0.043 1.00 98.50 96 GLN A N 1
ATOM 713 C CA . GLN A 1 96 ? 1.015 3.470 0.892 1.00 98.50 96 GLN A CA 1
ATOM 714 C C . GLN A 1 96 ? -0.409 3.226 0.410 1.00 98.50 96 GLN A C 1
ATOM 716 O O . GLN A 1 96 ? -0.783 3.623 -0.694 1.00 98.50 96 GLN A O 1
ATOM 721 N N . PHE A 1 97 ? -1.198 2.581 1.263 1.00 98.44 97 PHE A N 1
ATOM 722 C CA . PHE A 1 97 ? -2.603 2.268 1.039 1.00 98.44 97 PHE A CA 1
ATOM 723 C C . PHE A 1 97 ? -3.481 3.159 1.899 1.00 98.44 97 PHE A C 1
ATOM 725 O O . PHE A 1 97 ? -3.239 3.276 3.096 1.00 98.44 97 PHE A O 1
ATOM 732 N N . TYR A 1 98 ? -4.539 3.702 1.312 1.00 98.19 9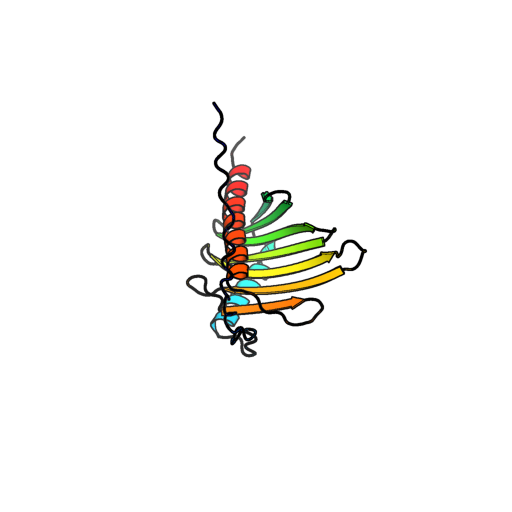8 TYR A N 1
ATOM 733 C CA . TYR A 1 98 ? -5.554 4.491 1.998 1.00 98.19 98 TYR A CA 1
ATOM 734 C C . TYR A 1 98 ? -6.872 3.750 1.991 1.00 98.19 98 TYR A C 1
ATOM 736 O O . TYR A 1 98 ? -7.292 3.224 0.957 1.00 98.19 98 TYR A O 1
ATOM 744 N N . PHE A 1 99 ? -7.542 3.770 3.135 1.00 96.50 99 PHE A N 1
ATOM 745 C CA . PHE A 1 99 ? -8.768 3.029 3.354 1.00 96.50 99 PHE A CA 1
ATOM 746 C C . PHE A 1 99 ? -9.922 3.971 3.678 1.00 96.50 99 PHE A C 1
ATOM 748 O O . PHE A 1 99 ? -9.802 4.889 4.493 1.00 96.50 99 PHE A O 1
ATOM 755 N N . ALA A 1 100 ? -11.073 3.699 3.072 1.00 92.69 100 ALA A N 1
ATOM 756 C CA . ALA A 1 100 ? -12.341 4.299 3.450 1.00 92.69 100 ALA A CA 1
ATOM 757 C C . ALA A 1 100 ? -13.370 3.184 3.619 1.00 92.69 100 ALA A C 1
ATOM 759 O O . ALA A 1 100 ? -13.534 2.344 2.741 1.00 92.69 100 ALA A O 1
ATOM 760 N N . ASN A 1 101 ? -14.057 3.169 4.763 1.00 89.88 101 ASN A N 1
ATOM 761 C CA . ASN A 1 101 ? -15.061 2.151 5.091 1.00 89.88 101 ASN A CA 1
ATOM 762 C C . ASN A 1 101 ? -14.543 0.704 4.968 1.00 89.88 101 ASN A C 1
ATOM 764 O O . ASN A 1 101 ? -15.281 -0.185 4.563 1.00 89.88 101 ASN A O 1
ATOM 768 N N . GLY A 1 102 ? -13.269 0.474 5.304 1.00 91.06 102 GLY A N 1
ATOM 769 C CA . GLY A 1 102 ? -12.640 -0.850 5.245 1.00 91.06 102 GLY A CA 1
ATOM 770 C C . GLY A 1 102 ? -12.120 -1.269 3.867 1.00 91.06 102 GLY A C 1
ATOM 771 O O . GLY A 1 102 ? -11.420 -2.270 3.780 1.00 91.06 102 GLY A O 1
ATOM 772 N N . GLU A 1 103 ? -12.379 -0.488 2.820 1.00 93.62 103 GLU A N 1
ATOM 773 C CA . GLU A 1 103 ? -11.953 -0.787 1.451 1.00 93.62 103 GLU A CA 1
ATOM 774 C C . GLU A 1 103 ? -10.775 0.104 1.025 1.00 93.62 103 GLU A C 1
ATOM 776 O O . GLU A 1 103 ? -10.741 1.287 1.396 1.00 93.62 103 GLU A O 1
ATOM 781 N N . PRO A 1 104 ? -9.811 -0.411 0.237 1.00 96.06 104 PRO A N 1
ATOM 782 C CA . PRO A 1 104 ? -8.749 0.411 -0.325 1.00 96.06 104 PRO A CA 1
ATOM 783 C C . PRO A 1 104 ? -9.327 1.360 -1.381 1.00 96.06 104 PRO A C 1
ATOM 785 O O . PRO A 1 104 ? -9.964 0.930 -2.342 1.00 96.06 104 PRO A O 1
ATOM 788 N N . VAL A 1 105 ? -9.078 2.659 -1.220 1.00 95.38 105 VAL A N 1
ATOM 789 C CA . VAL A 1 105 ? -9.556 3.707 -2.143 1.00 95.38 105 VAL A CA 1
ATOM 790 C C . VAL A 1 105 ? -8.438 4.367 -2.934 1.00 95.38 105 VAL A C 1
ATOM 792 O O . VAL A 1 105 ? -8.669 4.869 -4.033 1.00 95.38 105 VAL A O 1
ATOM 795 N N . PHE A 1 106 ? -7.221 4.352 -2.395 1.00 97.56 106 PHE A N 1
ATOM 796 C CA . PHE A 1 106 ? -6.051 4.897 -3.061 1.00 97.56 106 PHE A CA 1
ATOM 797 C C . PHE A 1 106 ? -4.801 4.116 -2.675 1.00 97.56 106 PHE A C 1
ATOM 799 O O . PHE A 1 106 ? -4.643 3.687 -1.530 1.00 97.56 106 PHE A O 1
ATOM 806 N N . PHE A 1 107 ? -3.914 3.949 -3.643 1.00 98.31 107 PHE A N 1
ATOM 807 C CA . PHE A 1 107 ? -2.589 3.393 -3.458 1.00 98.31 107 PHE A CA 1
ATOM 808 C C . PHE A 1 107 ? -1.577 4.258 -4.186 1.00 98.31 107 PHE A C 1
ATOM 810 O O . PHE A 1 107 ? -1.824 4.664 -5.321 1.00 98.31 107 PHE A O 1
ATOM 817 N N . ARG A 1 108 ? -0.434 4.487 -3.548 1.00 97.88 108 ARG A N 1
ATOM 818 C CA . ARG A 1 108 ? 0.762 5.041 -4.180 1.00 97.88 108 ARG A CA 1
ATOM 819 C C . ARG A 1 108 ? 1.961 4.185 -3.826 1.00 97.88 108 ARG A C 1
ATOM 821 O O . ARG A 1 108 ? 2.050 3.698 -2.704 1.00 97.88 108 ARG A O 1
ATOM 828 N N . GLU A 1 109 ? 2.883 4.017 -4.756 1.00 98.00 109 GLU A N 1
ATOM 829 C CA . GLU A 1 109 ? 4.126 3.302 -4.498 1.00 98.00 109 GLU A CA 1
ATOM 830 C C . GLU A 1 109 ? 5.265 3.873 -5.318 1.00 98.00 109 GLU A C 1
ATOM 832 O O . GLU A 1 109 ? 5.102 4.209 -6.492 1.00 98.00 109 GLU A O 1
ATOM 837 N N . VAL A 1 110 ? 6.429 3.927 -4.682 1.00 97.12 110 VAL A N 1
ATOM 838 C CA . VAL A 1 110 ? 7.703 4.192 -5.335 1.00 97.12 110 VAL A CA 1
ATOM 839 C C . VAL A 1 110 ? 8.582 2.967 -5.148 1.00 97.12 110 VAL A C 1
ATOM 841 O O . VAL A 1 110 ? 8.798 2.497 -4.029 1.00 97.12 110 VAL A O 1
ATOM 844 N N . GLN A 1 111 ? 9.095 2.442 -6.254 1.00 95.56 111 GLN A N 1
ATOM 845 C CA . GLN A 1 111 ? 10.069 1.364 -6.262 1.00 95.56 111 GLN A CA 1
ATOM 846 C C . GLN A 1 111 ? 11.390 1.856 -6.844 1.00 95.56 111 GLN A C 1
ATOM 848 O O . GLN A 1 111 ? 11.430 2.542 -7.863 1.00 95.56 111 GLN A O 1
ATOM 853 N N . HIS A 1 112 ? 12.481 1.433 -6.222 1.00 93.81 112 HIS A N 1
ATOM 854 C CA . HIS A 1 112 ? 13.823 1.521 -6.772 1.00 93.81 112 HIS A CA 1
ATOM 855 C C . HIS A 1 112 ? 14.257 0.104 -7.134 1.00 93.81 112 HIS A C 1
ATOM 857 O O . HIS A 1 112 ? 14.607 -0.690 -6.261 1.00 93.81 112 HIS A O 1
ATOM 863 N N . LEU A 1 113 ? 14.187 -0.225 -8.420 1.00 90.00 113 LEU A N 1
ATOM 864 C CA . LEU A 1 113 ? 14.526 -1.532 -8.969 1.00 90.00 113 LEU A CA 1
ATOM 865 C C . LEU A 1 113 ? 16.030 -1.596 -9.222 1.00 90.00 113 LEU A C 1
ATOM 867 O O . LEU A 1 113 ? 16.558 -0.767 -9.958 1.00 90.00 113 LEU A O 1
ATOM 871 N N . GLY A 1 114 ? 16.718 -2.559 -8.609 1.00 86.06 114 GLY A N 1
ATOM 872 C CA . GLY A 1 114 ? 18.110 -2.863 -8.937 1.00 86.06 114 GLY A CA 1
ATOM 873 C C . GLY A 1 114 ? 18.189 -3.855 -10.094 1.00 86.06 114 GLY A C 1
ATOM 874 O O . GLY A 1 114 ? 17.382 -4.780 -10.162 1.00 86.06 114 GLY A O 1
ATOM 875 N N . ASP A 1 115 ? 19.175 -3.700 -10.975 1.00 81.50 115 ASP A N 1
ATOM 876 C CA . ASP A 1 115 ? 19.440 -4.651 -12.067 1.00 81.50 115 ASP A CA 1
ATOM 877 C C . ASP A 1 115 ? 20.506 -5.710 -11.716 1.00 81.50 115 ASP A C 1
ATOM 879 O O . ASP A 1 115 ? 20.848 -6.558 -12.536 1.00 81.50 115 ASP A O 1
ATOM 883 N N . GLY A 1 116 ? 21.057 -5.657 -10.499 1.00 76.88 116 GLY A N 1
ATOM 884 C CA . GLY A 1 116 ? 22.145 -6.530 -10.045 1.00 76.88 116 GLY A CA 1
ATOM 885 C C . GLY A 1 116 ? 23.544 -6.100 -10.504 1.00 76.88 116 GLY A C 1
ATOM 886 O O . GLY A 1 116 ? 24.524 -6.588 -9.949 1.00 76.88 116 GLY A O 1
ATOM 887 N N . ASN A 1 117 ? 23.645 -5.141 -11.429 1.00 76.62 117 ASN A N 1
ATOM 888 C CA . ASN A 1 117 ? 24.894 -4.530 -11.901 1.00 76.62 117 ASN A CA 1
ATOM 889 C C . ASN A 1 117 ? 25.139 -3.139 -11.290 1.00 76.62 117 ASN A C 1
ATOM 891 O O . ASN A 1 117 ? 26.095 -2.455 -11.650 1.00 76.62 117 ASN A O 1
ATOM 895 N N . GLY A 1 118 ? 24.282 -2.720 -10.356 1.00 72.38 118 GLY A N 1
ATOM 896 C CA . GLY A 1 118 ? 24.374 -1.440 -9.656 1.00 72.38 118 GLY A CA 1
ATOM 897 C C . GLY A 1 118 ? 23.546 -0.319 -10.283 1.00 72.38 118 GLY A C 1
ATOM 898 O O . GLY A 1 118 ? 23.464 0.754 -9.682 1.00 72.38 118 GLY A O 1
ATOM 899 N N . ASN A 1 119 ? 22.884 -0.555 -11.422 1.00 78.75 119 ASN A N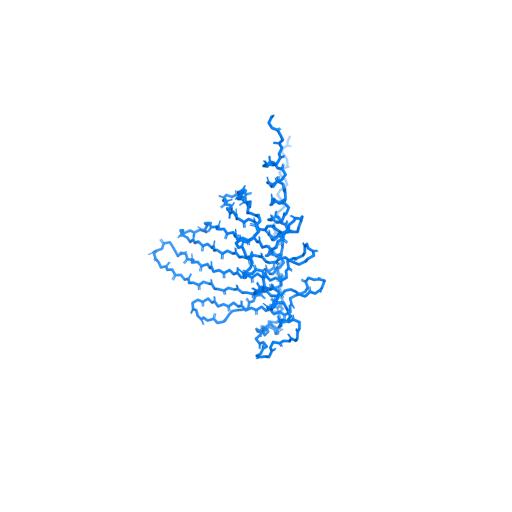 1
ATOM 900 C CA . ASN A 1 119 ? 21.954 0.419 -11.983 1.00 78.75 119 ASN A CA 1
ATOM 901 C C . ASN A 1 119 ? 20.623 0.363 -11.233 1.00 78.75 119 ASN A C 1
ATOM 903 O O . ASN A 1 119 ? 20.190 -0.694 -10.759 1.00 78.75 119 ASN A O 1
ATOM 907 N N . LYS A 1 120 ? 19.977 1.528 -11.126 1.00 82.12 120 LYS A N 1
ATOM 908 C CA . LYS A 1 120 ? 18.676 1.672 -10.477 1.00 82.12 120 LYS A CA 1
ATOM 909 C C . LYS A 1 120 ? 17.676 2.310 -11.424 1.00 82.12 120 LYS A C 1
ATOM 911 O O . LYS A 1 120 ? 17.929 3.394 -11.942 1.00 82.12 120 LYS A O 1
ATOM 916 N N . THR A 1 121 ? 16.526 1.669 -11.571 1.00 91.62 121 THR A N 1
ATOM 917 C CA . THR A 1 121 ? 15.368 2.220 -12.274 1.00 91.62 121 THR A CA 1
ATOM 918 C C . THR A 1 121 ? 14.300 2.576 -11.257 1.00 91.62 121 THR A C 1
ATOM 920 O O . THR A 1 121 ? 13.978 1.772 -10.382 1.00 91.62 121 THR A O 1
ATOM 923 N N . GLN A 1 122 ? 13.752 3.784 -11.354 1.00 93.94 122 GLN A N 1
ATOM 924 C CA . GLN A 1 122 ? 12.617 4.177 -10.533 1.00 93.94 122 GLN A CA 1
ATOM 925 C C . GLN A 1 122 ? 11.312 3.808 -11.238 1.00 93.94 122 GLN A C 1
ATOM 927 O O . GLN A 1 122 ? 11.129 4.120 -12.416 1.00 93.94 122 GLN A O 1
ATOM 932 N N . LEU A 1 123 ? 10.415 3.170 -10.494 1.00 95.38 123 LEU A N 1
ATOM 933 C CA . LEU A 1 123 ? 9.015 2.991 -10.852 1.00 95.38 123 LEU A CA 1
ATOM 934 C C . LEU A 1 123 ? 8.177 3.793 -9.860 1.00 95.38 123 LEU A C 1
ATOM 936 O O . LEU A 1 123 ? 8.367 3.670 -8.653 1.00 95.38 123 LEU A O 1
ATOM 940 N N . SER A 1 124 ? 7.252 4.603 -10.358 1.00 96.25 124 SER A N 1
ATOM 941 C CA . SER A 1 124 ? 6.220 5.247 -9.547 1.00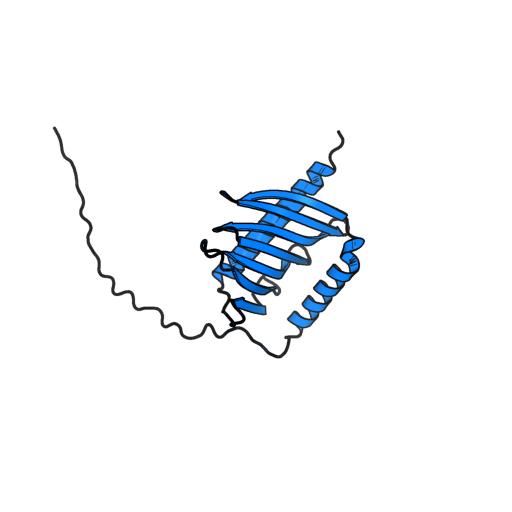 96.25 124 SER A CA 1
ATOM 942 C C . SER A 1 124 ? 4.864 4.789 -10.043 1.00 96.25 124 SER A C 1
ATOM 944 O O . SER A 1 124 ? 4.652 4.697 -11.252 1.00 96.25 124 SER A O 1
ATOM 946 N N . GLN A 1 125 ? 3.941 4.491 -9.138 1.00 96.56 125 GLN A N 1
ATOM 947 C CA . GLN A 1 125 ? 2.570 4.194 -9.519 1.00 96.56 125 GLN A CA 1
ATOM 948 C C . GLN A 1 125 ? 1.555 4.711 -8.516 1.00 96.56 125 GLN A C 1
ATOM 950 O O . GLN A 1 125 ? 1.816 4.775 -7.315 1.00 96.56 125 GLN A O 1
ATOM 955 N N . GLN A 1 126 ? 0.374 5.036 -9.025 1.00 96.19 126 GLN A N 1
ATOM 956 C CA . GLN A 1 126 ? -0.779 5.417 -8.235 1.00 96.19 126 GLN A CA 1
ATOM 957 C C . GLN A 1 126 ? -2.066 4.837 -8.816 1.00 96.19 126 GLN A C 1
ATOM 959 O O . GLN A 1 126 ? -2.248 4.798 -10.033 1.00 96.19 126 GLN A O 1
ATOM 964 N N . ILE A 1 127 ? -2.964 4.380 -7.946 1.00 95.69 127 ILE A N 1
ATOM 965 C CA . ILE A 1 127 ? -4.238 3.768 -8.332 1.00 95.69 127 ILE A CA 1
ATOM 966 C C . ILE A 1 127 ? -5.341 4.312 -7.434 1.00 95.69 127 ILE A C 1
ATOM 968 O O . ILE A 1 127 ? -5.227 4.272 -6.211 1.00 95.69 127 ILE A O 1
ATOM 972 N N . PHE A 1 128 ? -6.423 4.784 -8.045 1.00 94.69 128 PHE A N 1
ATOM 973 C CA . PHE A 1 128 ? -7.675 5.106 -7.372 1.00 94.69 128 PHE A CA 1
ATOM 974 C C . PHE A 1 128 ? -8.709 4.026 -7.674 1.00 94.69 128 PHE A C 1
ATOM 976 O O . PHE A 1 128 ? -8.968 3.711 -8.843 1.00 94.69 128 PHE A O 1
ATOM 983 N N . TRP A 1 129 ? -9.355 3.523 -6.625 1.00 92.94 129 TRP A N 1
ATOM 984 C CA . TRP A 1 129 ? -10.480 2.601 -6.743 1.00 92.94 129 TRP A CA 1
ATOM 985 C C . TRP A 1 129 ? -11.784 3.294 -6.359 1.00 92.94 129 TRP A C 1
ATOM 987 O O . TRP A 1 129 ? -11.872 3.997 -5.355 1.00 92.94 129 TRP A O 1
ATOM 997 N N . GLY A 1 130 ? -12.805 3.097 -7.186 1.00 87.81 130 GLY A N 1
ATOM 998 C CA . GLY A 1 130 ? -14.165 3.543 -6.919 1.00 87.81 130 GLY A CA 1
ATOM 999 C C . GLY A 1 130 ? -14.978 2.507 -6.141 1.00 87.81 130 GLY A C 1
ATOM 1000 O O . GLY A 1 130 ? -14.485 1.454 -5.731 1.00 87.81 130 GLY A O 1
ATOM 1001 N N . ALA A 1 131 ? -16.272 2.789 -5.987 1.00 83.31 131 ALA A N 1
ATOM 1002 C CA . ALA A 1 131 ? -17.220 1.842 -5.410 1.00 83.31 131 ALA A CA 1
ATOM 1003 C C . ALA A 1 131 ? -17.226 0.507 -6.181 1.00 83.31 131 ALA A C 1
ATOM 1005 O O . ALA A 1 131 ? -17.082 0.473 -7.407 1.00 83.31 131 ALA A O 1
ATOM 1006 N N . GLY A 1 132 ? -17.367 -0.603 -5.452 1.00 79.75 132 GLY A N 1
ATOM 1007 C CA . GLY A 1 132 ? -17.255 -1.952 -6.019 1.00 79.75 132 GLY A CA 1
ATOM 1008 C C . GLY A 1 132 ? -15.824 -2.351 -6.394 1.00 79.75 132 GLY A C 1
ATOM 1009 O O . GLY A 1 132 ? -15.614 -3.426 -6.944 1.00 79.75 132 GLY A O 1
ATOM 1010 N N . GLY A 1 133 ? -14.832 -1.504 -6.097 1.00 81.00 133 GLY A N 1
ATOM 1011 C CA . GLY A 1 133 ? -13.427 -1.850 -6.239 1.00 81.00 133 GLY A CA 1
ATOM 1012 C C . GLY A 1 133 ? -12.872 -1.756 -7.660 1.00 81.00 133 GLY A C 1
ATOM 1013 O O . GLY A 1 133 ? -11.782 -2.279 -7.895 1.00 81.00 133 GLY A O 1
ATOM 1014 N N . ASN A 1 134 ? -13.599 -1.112 -8.575 1.00 86.06 134 ASN A N 1
ATOM 1015 C CA . ASN A 1 134 ? -13.166 -0.854 -9.948 1.00 86.06 134 ASN A CA 1
ATOM 1016 C C . ASN A 1 134 ? -12.111 0.256 -9.990 1.00 86.06 134 ASN A C 1
ATOM 1018 O O . ASN A 1 134 ? -12.208 1.231 -9.244 1.00 86.06 134 ASN A O 1
ATOM 1022 N N . ILE A 1 135 ? -11.137 0.143 -10.893 1.00 89.50 135 ILE A N 1
ATOM 1023 C CA . ILE A 1 135 ? -10.154 1.204 -11.142 1.00 89.50 135 ILE A CA 1
ATOM 1024 C C . ILE A 1 135 ? -10.873 2.400 -11.772 1.00 89.50 135 ILE A C 1
ATOM 1026 O O . ILE A 1 135 ? -11.502 2.260 -12.820 1.00 89.50 135 ILE A O 1
ATOM 1030 N N . ILE A 1 136 ? -10.764 3.575 -11.151 1.00 90.62 136 ILE A N 1
ATOM 1031 C CA . ILE A 1 136 ? -11.278 4.836 -11.716 1.00 90.62 136 ILE A CA 1
ATOM 1032 C C . ILE A 1 136 ? -10.159 5.718 -12.280 1.00 90.62 136 ILE A C 1
ATOM 1034 O O . ILE A 1 136 ? -10.403 6.547 -13.151 1.00 90.62 136 ILE A O 1
ATOM 1038 N N . SER A 1 137 ? -8.929 5.538 -11.793 1.00 91.38 137 SER A N 1
ATOM 1039 C CA . SER A 1 137 ? -7.720 6.160 -12.332 1.00 91.38 137 SER A CA 1
ATOM 1040 C C . SER A 1 137 ? -6.506 5.315 -11.961 1.00 91.38 137 SER A C 1
ATOM 1042 O O . SER A 1 137 ? -6.457 4.746 -10.869 1.00 91.38 137 SER A O 1
ATOM 1044 N N . ALA A 1 138 ? -5.543 5.221 -12.869 1.00 92.94 138 ALA A N 1
ATOM 1045 C CA . ALA A 1 138 ? -4.300 4.498 -12.671 1.00 92.94 138 ALA A CA 1
ATOM 1046 C C . ALA A 1 138 ? -3.197 5.168 -13.489 1.00 92.94 138 ALA A C 1
ATOM 1048 O O . ALA A 1 138 ? -3.357 5.387 -14.691 1.00 92.94 138 ALA A O 1
ATOM 1049 N N . GLU A 1 139 ? -2.078 5.469 -12.844 1.00 93.69 139 GLU A N 1
ATOM 1050 C CA . GLU A 1 139 ? -0.902 6.037 -13.492 1.00 93.69 139 GLU A CA 1
ATOM 1051 C C . GLU A 1 139 ? 0.338 5.286 -13.027 1.00 93.69 139 GLU A C 1
ATOM 1053 O O . GLU A 1 139 ? 0.499 5.025 -11.836 1.00 93.69 139 GLU A O 1
ATOM 1058 N N . ARG A 1 140 ? 1.222 4.960 -13.968 1.00 94.31 140 ARG A N 1
ATOM 1059 C CA . ARG A 1 140 ? 2.549 4.417 -13.697 1.00 94.31 140 ARG A CA 1
ATOM 1060 C C . ARG A 1 140 ? 3.570 5.112 -14.576 1.00 94.31 140 ARG A C 1
ATOM 1062 O O . ARG A 1 140 ? 3.300 5.382 -15.746 1.00 94.31 140 ARG A O 1
ATOM 1069 N N . THR A 1 141 ? 4.744 5.348 -14.013 1.00 93.75 141 THR A N 1
ATOM 1070 C CA . THR A 1 141 ? 5.942 5.732 -14.749 1.00 93.75 141 THR A CA 1
ATOM 1071 C C . THR A 1 141 ? 7.086 4.786 -14.410 1.00 93.75 141 THR A C 1
ATOM 1073 O O . THR A 1 141 ? 7.275 4.428 -13.246 1.00 93.75 141 THR A O 1
ATOM 1076 N N . VAL A 1 142 ? 7.855 4.382 -15.418 1.00 93.06 142 VAL A N 1
ATOM 1077 C CA . VAL A 1 142 ? 9.076 3.579 -15.276 1.00 93.06 142 VAL A CA 1
ATOM 1078 C C . VAL A 1 142 ? 10.186 4.289 -16.028 1.00 93.06 142 VAL A C 1
ATOM 1080 O O . VAL A 1 142 ? 10.059 4.517 -17.224 1.00 93.06 142 VAL A O 1
ATOM 1083 N N . ALA A 1 143 ? 11.259 4.668 -15.329 1.00 91.12 143 ALA A N 1
ATOM 1084 C CA . ALA A 1 143 ? 12.310 5.518 -15.903 1.00 91.12 143 ALA A CA 1
ATOM 1085 C C . ALA A 1 143 ? 11.735 6.772 -16.604 1.00 91.12 143 ALA A C 1
ATOM 1087 O O . ALA A 1 143 ? 12.142 7.109 -17.710 1.00 91.12 143 ALA A O 1
ATOM 1088 N N . ASP A 1 144 ? 10.751 7.413 -15.963 1.00 87.25 144 ASP A N 1
ATOM 1089 C CA . ASP A 1 144 ? 10.005 8.584 -16.457 1.00 87.25 144 ASP A CA 1
ATOM 1090 C C . ASP A 1 144 ? 9.106 8.353 -17.687 1.00 87.25 144 ASP A C 1
ATOM 1092 O O . ASP A 1 144 ? 8.392 9.266 -18.105 1.00 87.25 144 ASP A O 1
ATOM 1096 N N . GLU A 1 145 ? 9.030 7.124 -18.198 1.00 89.69 145 GLU A N 1
ATOM 1097 C CA . GLU A 1 145 ? 8.137 6.758 -19.297 1.00 89.69 145 GLU A CA 1
ATOM 1098 C C . GLU A 1 145 ? 6.788 6.240 -18.770 1.00 89.69 145 GLU A C 1
ATOM 1100 O O . GLU A 1 145 ? 6.763 5.372 -17.890 1.00 89.69 145 GLU A O 1
ATOM 1105 N N . PRO A 1 146 ? 5.643 6.746 -19.270 1.00 92.19 146 PRO A N 1
ATOM 1106 C CA . PRO A 1 146 ? 4.331 6.243 -18.884 1.00 92.19 146 PRO A CA 1
ATOM 1107 C C . PRO A 1 146 ? 4.134 4.778 -19.277 1.00 92.19 146 PRO A C 1
ATOM 1109 O O . PRO A 1 146 ? 4.322 4.405 -20.434 1.00 92.19 146 PRO A O 1
ATOM 1112 N N . GLU A 1 147 ? 3.645 3.972 -18.339 1.00 91.38 147 GLU A N 1
ATOM 1113 C CA . GLU A 1 147 ? 3.344 2.559 -18.565 1.00 91.38 147 GLU A CA 1
ATOM 1114 C C . GLU A 1 147 ? 1.922 2.226 -18.092 1.00 91.38 147 GLU A C 1
ATOM 1116 O O . GLU A 1 147 ? 1.375 2.861 -17.187 1.00 91.38 147 GLU A O 1
ATOM 1121 N N . ALA A 1 148 ? 1.285 1.249 -18.739 1.00 89.19 148 ALA A N 1
ATOM 1122 C CA . ALA A 1 148 ? -0.044 0.796 -18.352 1.00 89.19 148 ALA A CA 1
ATOM 1123 C C . ALA A 1 148 ? 0.012 -0.097 -17.102 1.00 89.19 148 ALA A C 1
ATOM 1125 O O . ALA A 1 148 ? 0.935 -0.887 -16.918 1.00 89.19 148 ALA A O 1
ATOM 1126 N N . ILE A 1 149 ? -1.024 -0.006 -16.269 1.00 89.06 149 ILE A N 1
ATOM 1127 C CA . ILE A 1 149 ? -1.264 -0.933 -15.159 1.00 89.06 149 ILE A CA 1
ATOM 1128 C C . ILE A 1 149 ? -2.325 -1.932 -15.618 1.00 89.06 149 ILE A C 1
ATOM 1130 O O . ILE A 1 149 ? -3.408 -1.524 -16.044 1.00 89.06 149 ILE A O 1
ATOM 1134 N N . SER A 1 150 ? -2.030 -3.231 -15.543 1.00 87.94 150 SER A N 1
ATOM 1135 C CA . SER A 1 150 ? -2.995 -4.268 -15.919 1.00 87.94 150 SER A CA 1
ATOM 1136 C C . SER A 1 150 ? -4.060 -4.478 -14.834 1.00 87.94 150 SER A C 1
ATOM 1138 O O . SER A 1 150 ? -3.866 -4.150 -13.659 1.00 87.94 150 SER A O 1
ATOM 1140 N N . ALA A 1 151 ? -5.201 -5.057 -15.218 1.00 86.44 151 ALA A N 1
ATOM 1141 C CA . ALA A 1 151 ? -6.261 -5.411 -14.272 1.00 86.44 151 ALA A CA 1
ATOM 1142 C C . ALA A 1 151 ? -5.796 -6.461 -13.246 1.00 86.44 151 ALA A C 1
ATOM 1144 O O . ALA A 1 151 ? -6.102 -6.337 -12.057 1.00 86.44 151 ALA A O 1
ATOM 1145 N N . ASP A 1 152 ? -5.013 -7.450 -13.686 1.00 90.81 152 ASP A N 1
ATOM 1146 C CA . ASP A 1 152 ? -4.445 -8.485 -12.816 1.00 90.81 152 ASP A CA 1
ATOM 1147 C C . ASP A 1 152 ? -3.493 -7.878 -11.787 1.00 90.81 152 ASP A C 1
ATOM 1149 O O . ASP A 1 152 ? -3.534 -8.225 -10.607 1.00 90.81 152 ASP A O 1
ATOM 1153 N N . GLU A 1 153 ? -2.673 -6.912 -12.206 1.00 92.12 153 GLU A N 1
ATOM 1154 C CA . GLU A 1 153 ? -1.758 -6.247 -11.292 1.00 92.12 153 GLU A CA 1
ATOM 1155 C C . GLU A 1 153 ? -2.501 -5.372 -10.281 1.00 92.12 153 GLU A C 1
ATOM 1157 O O . GLU A 1 153 ? -2.213 -5.428 -9.086 1.00 92.12 153 GLU A O 1
ATOM 1162 N N . SER A 1 154 ? -3.513 -4.617 -10.718 1.00 90.81 154 SER A N 1
ATOM 1163 C CA . SER A 1 154 ? -4.367 -3.875 -9.788 1.00 90.81 154 SER A CA 1
ATOM 1164 C C . SER A 1 154 ? -5.056 -4.802 -8.782 1.00 90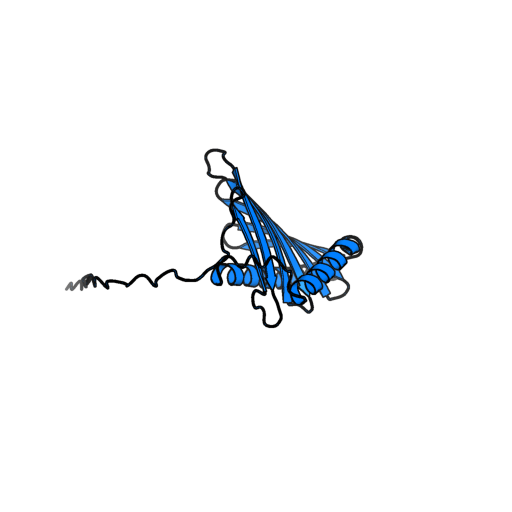.81 154 SER A C 1
ATOM 1166 O O . SER A 1 154 ? -5.127 -4.476 -7.597 1.00 90.81 154 SER A O 1
ATOM 1168 N N . THR A 1 155 ? -5.504 -5.978 -9.228 1.00 92.31 155 THR A N 1
ATOM 1169 C CA . THR A 1 155 ? -6.108 -7.000 -8.362 1.00 92.31 155 THR A CA 1
ATOM 1170 C C . THR A 1 155 ? -5.102 -7.505 -7.329 1.00 92.31 155 THR A C 1
ATOM 1172 O O . THR A 1 155 ? -5.388 -7.457 -6.136 1.00 92.31 155 THR A O 1
ATOM 1175 N N . ALA A 1 156 ? -3.883 -7.854 -7.745 1.00 93.75 156 ALA A N 1
ATOM 1176 C CA . ALA A 1 156 ? -2.820 -8.269 -6.828 1.00 93.75 156 ALA A CA 1
ATOM 1177 C C . ALA A 1 156 ? -2.458 -7.175 -5.801 1.00 93.75 156 ALA A C 1
ATOM 1179 O O . ALA A 1 156 ? -2.185 -7.466 -4.633 1.00 93.75 156 ALA A O 1
ATOM 1180 N N . ILE A 1 157 ? -2.482 -5.900 -6.207 1.00 95.50 157 ILE A N 1
ATOM 1181 C CA . ILE A 1 157 ? -2.270 -4.764 -5.301 1.00 95.50 157 ILE A CA 1
ATOM 1182 C C . ILE A 1 157 ? -3.402 -4.675 -4.264 1.00 95.50 157 ILE A C 1
ATOM 1184 O O . ILE A 1 157 ? -3.120 -4.444 -3.086 1.00 95.50 157 ILE A O 1
ATOM 1188 N N . LYS A 1 158 ? -4.661 -4.892 -4.662 1.00 94.38 158 LYS A N 1
ATOM 1189 C CA . LYS A 1 158 ? -5.803 -4.919 -3.734 1.00 94.38 158 LYS A CA 1
ATOM 1190 C C . LYS A 1 158 ? -5.765 -6.115 -2.788 1.00 94.38 158 LYS A C 1
ATOM 1192 O O . LYS A 1 158 ? -6.018 -5.938 -1.601 1.00 94.38 158 LYS A O 1
ATOM 1197 N N . ASP A 1 159 ? -5.399 -7.297 -3.273 1.00 94.50 159 ASP A N 1
ATOM 1198 C CA . ASP A 1 159 ? -5.261 -8.491 -2.432 1.00 94.50 159 ASP A CA 1
ATOM 1199 C C . ASP A 1 159 ? -4.183 -8.282 -1.362 1.00 94.50 159 ASP A C 1
ATOM 1201 O O . ASP A 1 159 ? -4.377 -8.600 -0.185 1.00 94.50 159 ASP A O 1
ATOM 1205 N N . ARG A 1 160 ? -3.069 -7.642 -1.740 1.00 94.94 160 ARG A N 1
ATOM 1206 C CA . ARG A 1 160 ? -2.041 -7.195 -0.792 1.00 94.94 160 ARG A CA 1
ATOM 1207 C C . ARG A 1 160 ? -2.601 -6.193 0.222 1.00 94.94 160 ARG A C 1
ATOM 1209 O O . ARG A 1 160 ? -2.310 -6.331 1.409 1.00 94.94 160 ARG A O 1
ATOM 1216 N N . ALA A 1 161 ? -3.414 -5.226 -0.208 1.00 96.44 161 ALA A N 1
ATOM 1217 C CA . ALA A 1 161 ? -4.067 -4.279 0.697 1.00 96.44 161 ALA A CA 1
ATOM 1218 C C . ALA A 1 161 ? -4.965 -4.995 1.719 1.00 96.44 161 ALA A C 1
ATOM 1220 O O . ALA A 1 161 ? -4.917 -4.673 2.904 1.00 96.44 161 ALA A O 1
ATOM 1221 N N . ALA A 1 162 ? -5.738 -5.995 1.285 1.00 95.12 162 ALA A N 1
ATOM 1222 C CA . ALA A 1 162 ? -6.604 -6.787 2.154 1.00 95.12 162 ALA A CA 1
ATOM 1223 C C . ALA A 1 162 ? -5.802 -7.605 3.181 1.00 95.12 162 ALA A C 1
ATOM 1225 O O . ALA A 1 162 ? -6.154 -7.636 4.362 1.00 95.12 162 ALA A O 1
ATOM 1226 N N . LEU A 1 163 ? -4.688 -8.214 2.762 1.00 95.19 163 LEU A N 1
ATOM 1227 C CA . LEU A 1 163 ? -3.789 -8.932 3.667 1.00 95.19 163 LEU A CA 1
ATOM 1228 C C . LEU A 1 163 ? -3.165 -7.997 4.715 1.00 95.19 163 LEU A C 1
ATOM 1230 O O . LEU A 1 163 ? -3.163 -8.312 5.908 1.00 95.19 163 LEU A O 1
ATOM 1234 N N . LEU A 1 164 ? -2.665 -6.835 4.286 1.00 96.62 164 LEU A N 1
ATOM 1235 C CA . LEU A 1 164 ? -2.120 -5.806 5.175 1.00 96.62 164 LEU A CA 1
ATOM 1236 C C . LEU A 1 164 ? -3.171 -5.312 6.168 1.00 96.62 164 LEU A C 1
ATOM 1238 O O . LEU A 1 164 ? -2.888 -5.218 7.360 1.00 96.62 164 LEU A O 1
ATOM 1242 N N . TYR A 1 165 ? -4.387 -5.050 5.688 1.00 96.62 165 TYR A N 1
ATOM 1243 C CA . TYR A 1 165 ? -5.516 -4.629 6.508 1.00 96.62 165 TYR A CA 1
ATOM 1244 C C . TYR A 1 165 ? -5.775 -5.636 7.633 1.00 96.62 165 TYR A C 1
ATOM 1246 O O . TYR A 1 165 ? -5.735 -5.279 8.809 1.00 96.62 165 TYR A O 1
ATOM 1254 N N . GLN A 1 166 ? -5.954 -6.917 7.295 1.00 95.62 166 GLN A N 1
ATOM 1255 C CA . GLN A 1 166 ? -6.189 -7.972 8.286 1.00 95.62 166 GLN A CA 1
ATOM 1256 C C . GLN A 1 166 ? -5.028 -8.095 9.281 1.00 95.62 166 GLN A C 1
ATOM 1258 O O . GLN A 1 166 ? -5.251 -8.181 10.491 1.00 95.62 166 GLN A O 1
ATOM 1263 N N . THR A 1 167 ? -3.791 -8.051 8.784 1.00 95.75 167 THR A N 1
ATOM 1264 C CA . THR A 1 167 ? -2.583 -8.166 9.613 1.00 95.75 167 THR A CA 1
ATOM 1265 C C . THR A 1 167 ? -2.459 -6.996 10.589 1.00 95.75 167 THR A C 1
ATOM 1267 O O . THR A 1 167 ? -2.135 -7.202 11.757 1.00 95.75 167 THR A O 1
ATOM 1270 N N . ALA A 1 168 ? -2.778 -5.773 10.159 1.00 96.88 168 ALA A N 1
ATOM 1271 C CA . ALA A 1 168 ? -2.746 -4.589 11.011 1.00 96.88 168 ALA A CA 1
ATOM 1272 C C . ALA A 1 168 ? -3.726 -4.699 12.189 1.00 96.88 168 ALA A C 1
ATOM 1274 O O . ALA A 1 168 ? -3.355 -4.418 13.329 1.00 96.88 168 ALA A O 1
ATOM 1275 N N . PHE A 1 169 ? -4.954 -5.173 11.948 1.00 96.19 169 PHE A N 1
ATOM 1276 C CA . PHE A 1 169 ? -5.920 -5.415 13.026 1.00 96.19 169 PHE A CA 1
ATOM 1277 C C . PHE A 1 169 ? -5.458 -6.520 13.979 1.00 96.19 169 PHE A C 1
ATOM 1279 O O . PHE A 1 169 ? -5.570 -6.366 15.196 1.00 96.19 169 PHE A O 1
ATOM 1286 N N . GLN A 1 170 ? -4.905 -7.616 13.456 1.00 94.81 170 GLN A N 1
ATOM 1287 C CA . GLN A 1 170 ? -4.347 -8.687 14.287 1.00 94.81 170 GLN A CA 1
ATOM 1288 C C . GLN A 1 170 ? -3.211 -8.178 15.180 1.00 94.81 170 GLN A C 1
ATOM 1290 O O . GLN A 1 170 ? -3.206 -8.449 16.384 1.00 94.81 170 GLN A O 1
ATOM 1295 N N . GLN A 1 171 ? -2.296 -7.389 14.614 1.00 94.50 171 GLN A N 1
ATOM 1296 C CA . GLN A 1 171 ? -1.187 -6.796 15.349 1.00 94.50 171 GLN A CA 1
ATOM 1297 C C . GLN A 1 171 ? -1.691 -5.850 16.442 1.00 94.50 171 GLN A C 1
ATOM 1299 O O . GLN A 1 171 ? -1.288 -5.985 17.599 1.00 94.50 171 GLN A O 1
ATOM 1304 N N . ARG A 1 172 ? -2.640 -4.964 16.118 1.00 94.69 172 ARG A N 1
ATOM 1305 C CA . ARG A 1 172 ? -3.255 -4.048 17.088 1.00 94.69 172 ARG A CA 1
ATOM 1306 C C . ARG A 1 172 ? -3.894 -4.799 18.255 1.00 94.69 172 ARG A C 1
ATOM 1308 O O . ARG A 1 172 ? -3.652 -4.472 19.413 1.00 94.69 172 ARG A O 1
ATOM 1315 N N . MET A 1 173 ? -4.652 -5.858 17.964 1.00 92.25 173 MET A N 1
ATOM 1316 C CA . MET A 1 173 ? -5.258 -6.701 18.998 1.00 92.25 173 MET A CA 1
ATOM 1317 C C . MET A 1 173 ? -4.212 -7.398 19.870 1.00 92.25 173 MET A C 1
ATOM 1319 O O . MET A 1 173 ? -4.417 -7.507 21.075 1.00 92.25 173 MET A O 1
ATOM 1323 N N . SER A 1 174 ? -3.099 -7.868 19.296 1.00 89.06 174 SER A N 1
ATOM 1324 C CA . SER A 1 174 ? -2.027 -8.498 20.078 1.00 89.06 174 SER A CA 1
ATOM 1325 C C . SER A 1 174 ? -1.316 -7.518 21.012 1.00 89.06 174 SER A C 1
ATOM 1327 O O . SER A 1 174 ? -1.005 -7.889 22.142 1.00 89.06 174 SER A O 1
ATOM 1329 N N . ASN A 1 175 ? -1.137 -6.265 20.581 1.00 84.44 175 ASN A N 1
ATOM 1330 C CA . ASN A 1 175 ? -0.497 -5.220 21.379 1.00 84.44 175 ASN A CA 1
ATOM 1331 C C . ASN A 1 175 ? -1.369 -4.787 22.572 1.00 84.44 175 ASN A C 1
ATOM 1333 O O . ASN A 1 175 ? -0.837 -4.382 23.601 1.00 84.44 175 ASN A O 1
ATOM 1337 N N . ASN A 1 176 ? -2.693 -4.934 22.455 1.00 77.88 176 ASN A N 1
ATOM 1338 C CA . ASN A 1 176 ? -3.668 -4.519 23.466 1.00 77.88 176 ASN A CA 1
ATOM 1339 C C . ASN A 1 176 ? -4.101 -5.644 24.428 1.00 77.88 176 ASN A C 1
ATOM 1341 O O . ASN A 1 176 ? -5.022 -5.447 25.224 1.00 77.88 176 ASN A O 1
ATOM 1345 N N . ARG A 1 177 ? -3.476 -6.833 24.389 1.00 64.19 177 ARG A N 1
ATOM 1346 C CA . ARG A 1 177 ? -3.779 -7.899 25.361 1.00 64.19 177 ARG A CA 1
ATOM 1347 C C . ARG A 1 177 ? -3.147 -7.583 26.7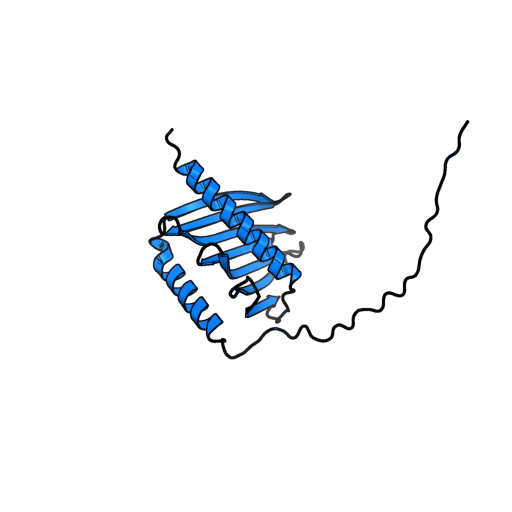26 1.00 64.19 177 ARG A C 1
ATOM 1349 O O . ARG A 1 177 ? -1.945 -7.312 26.769 1.00 64.19 177 ARG A O 1
ATOM 1356 N N . PRO A 1 178 ? -3.906 -7.652 27.839 1.00 50.34 178 PRO A N 1
ATOM 1357 C CA . PRO A 1 178 ? -3.323 -7.546 29.172 1.00 50.34 178 PRO A CA 1
ATOM 1358 C C . PRO A 1 178 ? -2.326 -8.694 29.389 1.00 50.34 178 PRO A C 1
ATOM 1360 O O . PRO A 1 178 ? -2.608 -9.835 29.016 1.00 50.34 178 PRO A O 1
ATOM 1363 N N . ARG A 1 179 ? -1.150 -8.355 29.927 1.00 49.47 179 ARG A N 1
ATOM 1364 C CA . ARG A 1 179 ? -0.111 -9.320 30.314 1.00 49.47 179 ARG A CA 1
ATOM 1365 C C . ARG A 1 179 ? -0.498 -10.085 31.569 1.00 49.47 179 ARG A C 1
ATOM 1367 O O . ARG A 1 179 ? -1.126 -9.460 32.451 1.00 49.47 179 ARG A O 1
#

Foldseek 3Di:
DDDDDDDDDDPDPPPPDPPPPPDPDAQPDVDQDVLNVVVVVLVVVCVVCQVVWDWFWDWDDDDPWIKTWIWTDDVPDTAKIWIWTQDPLRKIKIKMFGDDPLATAKIWMWIFDHPNVGDTKIKIKMFGADPVRDTPHIWMDINNHTDHDDPVNSVVVRVVVNVVSVRRVVRVVVVPDDD

pLDDT: mean 81.88, std 21.25, range [28.58, 98.56]

Secondary structure (DSSP, 8-state):
-----------------PPP---------SS--HHHHHHHHHHHHHHHTGGGSEEEEEEEEETTEEEEEEEEEETTEEEEEEEEEEPGGG-EEEEEEEEETTEEEEEEEEEEEE-SSS-EEEEEEEEEE-GGG-EEEEEEEETTEEEPPPHHHHHHHHHHHHHHHHHHHHHHHHHTS--